Protein AF-A0A7D5GV59-F1 (afdb_monomer)

Secondary structure (DSSP, 8-state):
-HHHHHHHHHHHHHHHHH--S-HHHHHHHHHHHHHHHHHHHHHTS----SGGGGTS--------S--SPP----

Foldseek 3Di:
DVVVVVVVVVVVVVCVVPDPDDPVRVCVVVVVVVVVVVCCVCVVVHHPPDPVSVVDDPPPPPDDPPPDDPDPDD

Radius of gyration: 22.91 Å; Cα contacts (8 Å, |Δi|>4): 10; chains: 1; bounding box: 70×30×40 Å

Mean predicted aligned error: 14.76 Å

Structure (mmCIF, N/CA/C/O backbone):
data_AF-A0A7D5GV59-F1
#
_entry.id   AF-A0A7D5GV59-F1
#
loop_
_atom_site.group_PDB
_atom_site.id
_atom_site.type_symbol
_atom_site.label_atom_id
_atom_site.label_alt_id
_atom_site.label_comp_id
_atom_site.label_asym_id
_atom_site.label_entity_id
_atom_site.label_seq_id
_atom_site.pdbx_PDB_ins_code
_atom_site.Cartn_x
_atom_site.Cartn_y
_atom_site.Cartn_z
_atom_site.occupancy
_atom_site.B_iso_or_equiv
_atom_site.auth_seq_id
_atom_site.auth_comp_id
_atom_site.auth_asym_id
_atom_site.auth_atom_id
_atom_site.pdbx_PDB_model_num
ATOM 1 N N . MET A 1 1 ? 0.969 -22.222 0.831 1.00 65.94 1 MET A N 1
ATOM 2 C CA . MET A 1 1 ? 1.208 -20.895 1.446 1.00 65.94 1 MET A CA 1
ATOM 3 C C . MET A 1 1 ? 2.343 -20.133 0.763 1.00 65.94 1 MET A C 1
ATOM 5 O O . MET A 1 1 ? 2.068 -19.088 0.194 1.00 65.94 1 MET A O 1
ATOM 9 N N . LEU A 1 2 ? 3.576 -20.659 0.721 1.00 85.88 2 LEU A N 1
ATOM 10 C CA . LEU A 1 2 ? 4.730 -19.930 0.164 1.00 85.88 2 LEU A CA 1
ATOM 11 C C . LEU A 1 2 ? 4.594 -19.575 -1.331 1.00 85.88 2 LEU A C 1
ATOM 13 O O . LEU A 1 2 ? 4.962 -18.479 -1.733 1.00 85.88 2 LEU A O 1
ATOM 17 N N . GLY A 1 3 ? 3.990 -20.454 -2.140 1.00 92.94 3 GLY A N 1
ATOM 18 C CA . GLY A 1 3 ? 3.736 -20.176 -3.561 1.00 92.94 3 GLY A CA 1
ATOM 19 C C . GLY A 1 3 ? 2.764 -19.014 -3.808 1.00 92.94 3 GLY A C 1
ATOM 20 O O . GLY A 1 3 ? 2.955 -18.252 -4.748 1.00 92.94 3 GLY A O 1
ATOM 21 N N . GLY A 1 4 ? 1.765 -18.822 -2.939 1.00 91.56 4 GLY A N 1
ATOM 22 C CA . GLY A 1 4 ? 0.840 -17.683 -3.030 1.00 91.56 4 GLY A CA 1
ATOM 23 C C . GLY A 1 4 ? 1.529 -16.351 -2.728 1.00 91.56 4 GLY A C 1
ATOM 24 O O . GLY A 1 4 ? 1.305 -15.361 -3.410 1.00 91.56 4 GLY A O 1
ATOM 25 N N . ILE A 1 5 ? 2.437 -16.354 -1.750 1.00 92.94 5 ILE A N 1
ATOM 26 C CA . ILE A 1 5 ? 3.256 -15.185 -1.407 1.00 92.94 5 ILE A CA 1
ATOM 27 C C . ILE A 1 5 ? 4.243 -14.888 -2.545 1.00 92.94 5 ILE A C 1
ATOM 29 O O . ILE A 1 5 ? 4.324 -13.766 -3.026 1.00 92.94 5 ILE A O 1
ATOM 33 N N . GLY A 1 6 ? 4.957 -15.904 -3.037 1.00 94.38 6 GLY A N 1
ATOM 34 C CA . GLY A 1 6 ? 5.910 -15.728 -4.135 1.00 9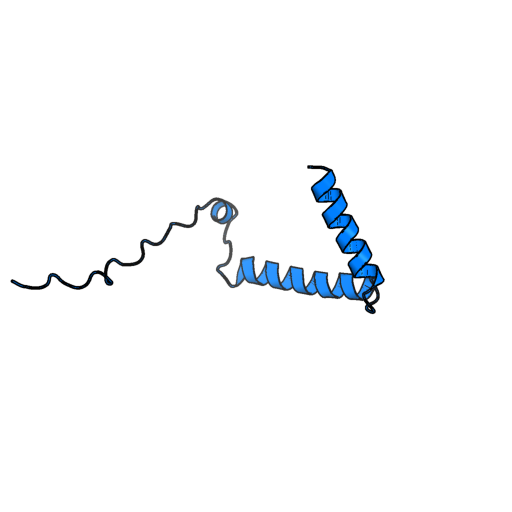4.38 6 GLY A CA 1
ATOM 35 C C . GLY A 1 6 ? 5.254 -15.213 -5.418 1.00 94.38 6 GLY A C 1
ATOM 36 O O . GLY A 1 6 ? 5.811 -14.348 -6.089 1.00 94.38 6 GLY A O 1
ATOM 37 N N . THR A 1 7 ? 4.051 -15.696 -5.736 1.00 95.19 7 THR A N 1
ATOM 38 C CA . THR A 1 7 ? 3.289 -15.217 -6.898 1.00 95.19 7 THR A CA 1
ATOM 39 C C . THR A 1 7 ? 2.789 -13.787 -6.710 1.00 95.19 7 THR A C 1
ATOM 41 O O . THR A 1 7 ? 2.941 -12.993 -7.635 1.00 95.19 7 THR A O 1
ATOM 44 N N . SER A 1 8 ? 2.274 -13.410 -5.533 1.00 92.81 8 SER A N 1
ATOM 45 C CA . SER A 1 8 ? 1.828 -12.029 -5.295 1.00 92.81 8 SER A CA 1
ATOM 46 C C . SER A 1 8 ? 2.983 -11.021 -5.354 1.00 92.81 8 SER A C 1
ATOM 48 O O . SER A 1 8 ? 2.848 -9.974 -5.988 1.00 92.81 8 SER A O 1
ATOM 50 N N . LEU A 1 9 ? 4.145 -11.359 -4.785 1.00 92.44 9 LEU A N 1
ATOM 51 C CA . LEU A 1 9 ? 5.363 -10.547 -4.884 1.00 92.44 9 LEU A CA 1
ATOM 52 C C . LEU A 1 9 ? 5.885 -10.463 -6.324 1.00 92.44 9 LEU A C 1
ATOM 54 O O . LEU A 1 9 ? 6.208 -9.374 -6.796 1.00 92.44 9 LEU A O 1
ATOM 58 N N . GLY A 1 10 ? 5.937 -11.592 -7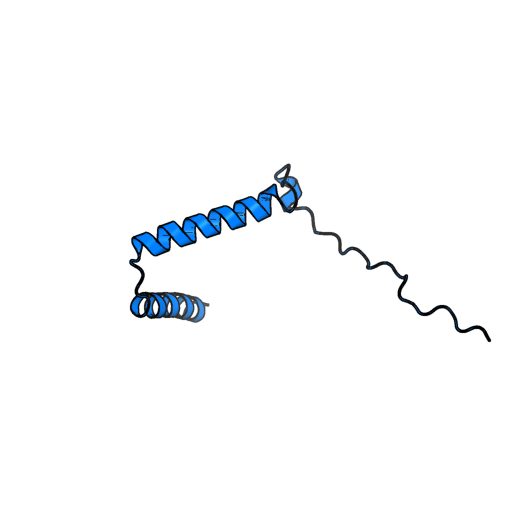.037 1.00 92.81 10 GLY A N 1
ATOM 59 C CA . GLY A 1 10 ? 6.404 -11.640 -8.423 1.00 92.81 10 GLY A CA 1
ATOM 60 C C . GLY A 1 10 ? 5.545 -10.800 -9.369 1.00 92.81 10 GLY A C 1
ATOM 61 O O . GLY A 1 10 ? 6.080 -10.071 -10.200 1.00 92.81 10 GLY A O 1
ATOM 62 N N . ILE A 1 11 ? 4.220 -10.831 -9.199 1.00 94.50 11 ILE A N 1
ATOM 63 C CA . ILE A 1 11 ? 3.295 -9.982 -9.962 1.00 94.50 11 ILE A CA 1
ATOM 64 C C . ILE A 1 11 ? 3.573 -8.499 -9.692 1.00 94.50 11 ILE A C 1
ATOM 66 O O . ILE A 1 11 ? 3.622 -7.714 -10.634 1.00 94.50 11 ILE A O 1
ATOM 70 N N . GLY A 1 12 ? 3.823 -8.115 -8.436 1.00 86.69 12 GLY A N 1
ATOM 71 C CA . GLY A 1 12 ? 4.182 -6.738 -8.087 1.00 86.69 12 GLY A CA 1
ATOM 72 C C . GLY A 1 12 ? 5.447 -6.245 -8.799 1.00 86.69 12 GLY A C 1
ATOM 73 O O . GLY A 1 12 ? 5.476 -5.114 -9.280 1.00 86.69 12 GLY A O 1
ATOM 74 N N . VAL A 1 13 ? 6.463 -7.103 -8.936 1.00 89.31 13 VAL A N 1
ATOM 75 C CA . VAL A 1 13 ? 7.698 -6.778 -9.673 1.00 89.31 13 VAL A CA 1
ATOM 76 C C . VAL A 1 13 ? 7.425 -6.595 -11.165 1.00 89.31 13 VAL A C 1
ATOM 78 O O . VAL A 1 13 ? 7.869 -5.606 -11.741 1.00 89.31 13 VAL A O 1
ATOM 81 N N . LEU A 1 14 ? 6.659 -7.502 -11.780 1.00 91.19 14 LEU A N 1
ATOM 82 C CA . LEU A 1 14 ? 6.299 -7.395 -13.199 1.00 91.19 14 LEU A CA 1
ATOM 83 C C . LEU A 1 14 ? 5.502 -6.119 -13.487 1.00 91.19 14 LEU A C 1
ATOM 85 O O . LEU A 1 14 ? 5.773 -5.441 -14.473 1.00 91.19 14 LEU A O 1
ATOM 89 N N . ILE A 1 15 ? 4.553 -5.769 -12.614 1.00 89.06 15 ILE A N 1
ATOM 90 C CA . ILE A 1 15 ? 3.788 -4.521 -12.721 1.00 89.06 15 ILE A CA 1
ATOM 91 C C . ILE A 1 15 ? 4.722 -3.312 -12.610 1.00 89.06 15 ILE A C 1
ATOM 93 O O . ILE A 1 15 ? 4.582 -2.366 -13.381 1.00 89.06 15 ILE A O 1
ATOM 97 N N . GLY A 1 16 ? 5.685 -3.343 -11.686 1.00 85.44 16 GLY A N 1
ATOM 98 C CA . GLY A 1 16 ? 6.682 -2.285 -11.539 1.00 85.44 16 GLY A CA 1
ATOM 99 C C . GLY A 1 16 ? 7.510 -2.064 -12.807 1.00 85.44 16 GLY A C 1
ATOM 100 O O . GLY A 1 16 ? 7.701 -0.919 -13.200 1.00 85.44 16 GLY A O 1
ATOM 101 N N . ASP A 1 17 ? 7.931 -3.140 -13.475 1.00 86.69 17 ASP A N 1
ATOM 102 C CA . ASP A 1 17 ? 8.755 -3.075 -14.692 1.00 86.69 17 ASP A CA 1
ATOM 103 C C . ASP A 1 17 ? 8.007 -2.465 -15.891 1.00 86.69 17 ASP A C 1
ATOM 105 O O . ASP A 1 17 ? 8.577 -1.723 -16.688 1.00 86.69 17 ASP A O 1
ATOM 109 N N . VAL A 1 18 ? 6.695 -2.706 -15.990 1.00 92.44 18 VAL A N 1
ATOM 110 C CA . VAL A 1 18 ? 5.856 -2.132 -17.059 1.00 92.44 18 VAL A CA 1
ATOM 111 C C . VAL A 1 18 ? 5.294 -0.745 -16.723 1.00 92.44 18 VAL A C 1
ATOM 113 O O . VAL A 1 18 ? 4.630 -0.128 -17.558 1.00 92.44 18 VAL A O 1
ATOM 116 N N . THR A 1 19 ? 5.538 -0.229 -15.515 1.00 86.38 19 THR A N 1
ATOM 117 C CA . THR A 1 19 ? 4.989 1.051 -15.052 1.00 86.38 19 THR A CA 1
ATOM 118 C C . THR A 1 19 ? 5.970 2.195 -15.310 1.00 86.38 19 THR A C 1
ATOM 120 O O . THR A 1 19 ? 7.074 2.220 -14.785 1.00 86.38 19 THR A O 1
ATOM 123 N N . SER A 1 20 ? 5.551 3.220 -16.063 1.00 89.56 20 SER A N 1
ATOM 124 C CA . SER A 1 20 ? 6.399 4.389 -16.377 1.00 89.56 20 SER A CA 1
ATOM 125 C C . SER A 1 20 ? 6.611 5.368 -15.211 1.00 89.56 20 SER A C 1
ATOM 127 O O . SER A 1 20 ? 7.292 6.381 -15.369 1.00 89.56 20 SER A O 1
ATOM 129 N N . ILE A 1 21 ? 6.005 5.112 -14.051 1.00 89.25 21 ILE A N 1
ATOM 130 C CA . ILE A 1 21 ? 6.101 5.977 -12.873 1.00 89.25 21 ILE A CA 1
ATOM 131 C C . ILE A 1 21 ? 7.325 5.557 -12.047 1.00 89.25 21 ILE A C 1
ATOM 133 O O . ILE A 1 21 ? 7.401 4.399 -11.636 1.00 89.25 21 ILE A O 1
ATOM 137 N N . PRO A 1 22 ? 8.255 6.480 -11.730 1.00 88.88 22 PRO A N 1
ATOM 138 C CA . PRO A 1 22 ? 9.392 6.175 -10.869 1.00 88.88 22 PRO A CA 1
ATOM 139 C C . PRO A 1 22 ? 8.946 5.649 -9.501 1.00 88.88 22 PRO A C 1
ATOM 141 O O . PRO A 1 22 ? 8.087 6.252 -8.851 1.00 88.88 22 PRO A O 1
ATOM 144 N N . SER A 1 23 ? 9.585 4.580 -9.017 1.00 85.19 23 SER A N 1
ATOM 145 C CA . SER A 1 23 ? 9.227 3.928 -7.748 1.00 85.19 23 SER A CA 1
ATOM 146 C C . SER A 1 23 ? 9.125 4.889 -6.556 1.00 85.19 23 SER A C 1
ATOM 148 O O . SER A 1 23 ? 8.149 4.780 -5.819 1.00 85.19 23 SER A O 1
ATOM 150 N N . PRO A 1 24 ? 10.031 5.873 -6.360 1.00 91.50 24 PRO A N 1
ATOM 151 C CA . PRO A 1 24 ? 9.903 6.819 -5.250 1.00 91.50 24 PRO A CA 1
ATOM 152 C C . PRO A 1 24 ? 8.597 7.624 -5.299 1.00 91.50 24 PRO A C 1
ATOM 154 O O . PRO A 1 24 ? 7.959 7.831 -4.271 1.00 91.50 24 PRO A O 1
ATOM 157 N N . VAL A 1 25 ? 8.168 8.032 -6.498 1.00 94.06 25 VAL A N 1
ATOM 158 C CA . VAL A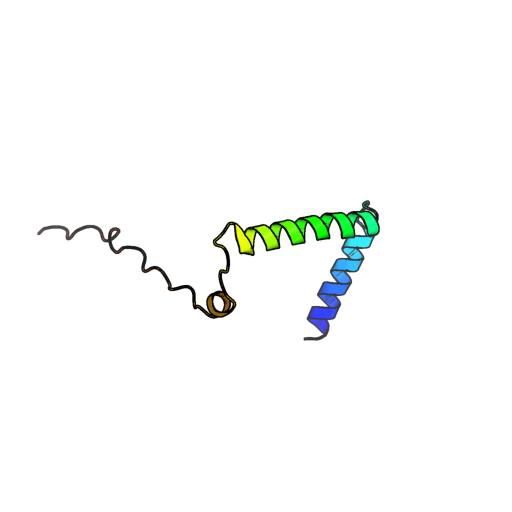 1 25 ? 6.934 8.804 -6.699 1.00 94.06 25 VAL A CA 1
ATOM 159 C C . VAL A 1 25 ? 5.713 7.924 -6.450 1.00 94.06 25 VAL A C 1
ATOM 161 O O . VAL A 1 25 ? 4.794 8.341 -5.749 1.00 94.06 25 VAL A O 1
ATOM 164 N N . ALA A 1 26 ? 5.720 6.694 -6.972 1.00 89.75 26 ALA A N 1
ATOM 165 C CA . ALA A 1 26 ? 4.639 5.737 -6.759 1.00 89.75 26 ALA A CA 1
ATOM 166 C C . ALA A 1 26 ? 4.470 5.383 -5.273 1.00 89.75 26 ALA A C 1
ATOM 168 O O . ALA A 1 26 ? 3.347 5.378 -4.775 1.00 89.75 26 ALA A O 1
ATOM 169 N N . ILE A 1 27 ? 5.573 5.145 -4.554 1.00 91.12 27 ILE A N 1
ATOM 170 C CA . ILE A 1 27 ? 5.560 4.821 -3.121 1.00 91.12 27 ILE A CA 1
ATOM 171 C C . ILE A 1 27 ? 4.973 5.979 -2.313 1.00 91.12 27 ILE A C 1
ATOM 173 O O . ILE A 1 27 ? 4.073 5.762 -1.505 1.00 91.12 27 ILE A O 1
ATOM 177 N N . VAL A 1 28 ? 5.442 7.209 -2.542 1.00 96.50 28 VAL A N 1
ATOM 178 C CA . VAL A 1 28 ? 4.933 8.387 -1.822 1.00 96.50 28 VAL A CA 1
ATOM 179 C C . VAL A 1 28 ? 3.457 8.628 -2.148 1.00 96.50 28 VAL A C 1
ATOM 181 O O . VAL A 1 28 ? 2.659 8.844 -1.239 1.00 96.50 28 VAL A O 1
ATOM 184 N N . GLY A 1 29 ? 3.076 8.542 -3.425 1.00 95.56 29 GLY A N 1
ATOM 185 C CA . GLY A 1 29 ? 1.702 8.764 -3.869 1.00 95.56 29 GLY A CA 1
ATOM 186 C C . GLY A 1 29 ? 0.724 7.726 -3.320 1.00 95.56 29 GLY A C 1
ATOM 187 O O . GLY A 1 29 ? -0.262 8.086 -2.681 1.00 95.56 29 GLY A O 1
ATOM 188 N N . LEU A 1 30 ? 1.007 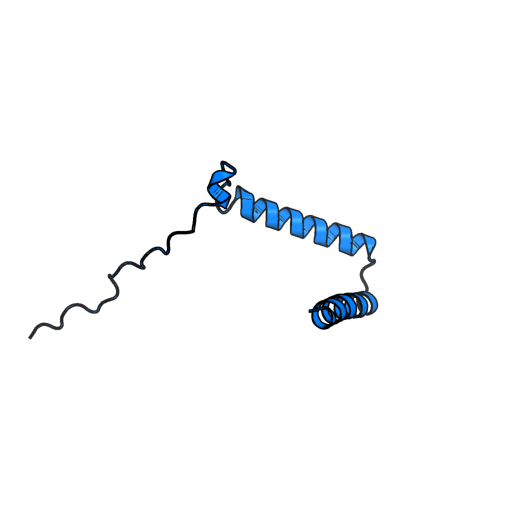6.435 -3.512 1.00 93.19 30 LEU A N 1
ATOM 189 C CA . LEU A 1 30 ? 0.154 5.357 -3.002 1.00 93.19 30 LEU A CA 1
ATOM 190 C C . LEU A 1 30 ? 0.148 5.307 -1.473 1.00 93.19 30 LEU A C 1
ATOM 192 O O . LEU A 1 30 ? -0.894 5.030 -0.886 1.00 93.19 30 LEU A O 1
ATOM 196 N N . GLY A 1 31 ? 1.267 5.632 -0.822 1.00 95.06 31 GLY A N 1
ATOM 197 C CA . GLY A 1 31 ? 1.330 5.785 0.629 1.00 95.06 31 GLY A CA 1
ATOM 198 C C . GLY A 1 31 ? 0.392 6.884 1.129 1.00 95.06 31 GLY A C 1
ATOM 199 O O . GLY A 1 31 ? -0.379 6.656 2.058 1.00 95.06 31 GLY A O 1
ATOM 200 N N . ALA A 1 32 ? 0.385 8.049 0.477 1.00 96.75 32 ALA A N 1
ATOM 201 C CA . ALA A 1 32 ? -0.535 9.134 0.813 1.00 96.75 32 ALA A CA 1
ATOM 202 C C . ALA A 1 32 ? -2.007 8.732 0.608 1.00 96.75 32 ALA A C 1
ATOM 204 O O . ALA A 1 32 ? -2.845 9.023 1.462 1.00 96.75 32 ALA A O 1
ATOM 205 N N . VAL A 1 33 ? -2.320 8.013 -0.477 1.00 96.56 33 VAL A N 1
ATOM 206 C CA . VAL A 1 33 ? -3.669 7.466 -0.712 1.00 96.56 33 VAL A CA 1
ATOM 207 C C . VAL A 1 33 ? -4.062 6.488 0.395 1.00 96.56 33 VAL A C 1
ATOM 209 O O . VAL A 1 33 ? -5.154 6.603 0.945 1.00 96.56 33 VAL A O 1
ATOM 212 N N . ALA A 1 34 ? -3.175 5.561 0.764 1.00 95.56 34 ALA A N 1
ATOM 213 C CA . ALA A 1 34 ? -3.425 4.596 1.829 1.00 95.56 34 ALA A CA 1
ATOM 214 C C . ALA A 1 34 ? -3.689 5.287 3.173 1.00 95.56 34 ALA A C 1
ATOM 216 O O . ALA A 1 34 ? -4.653 4.947 3.852 1.00 95.56 34 ALA A O 1
ATOM 217 N N . ILE A 1 35 ? -2.893 6.303 3.525 1.00 94.81 35 ILE A N 1
ATOM 218 C CA . ILE A 1 35 ? -3.117 7.119 4.727 1.00 94.81 35 ILE A CA 1
ATOM 219 C C . ILE A 1 35 ? -4.498 7.777 4.678 1.00 94.81 35 ILE A C 1
ATOM 221 O O . ILE A 1 35 ? -5.224 7.731 5.666 1.00 94.81 35 ILE A O 1
ATOM 225 N N . GLY A 1 36 ? -4.884 8.351 3.536 1.00 93.31 36 GLY A N 1
ATOM 226 C CA . GLY A 1 36 ? -6.199 8.964 3.357 1.00 93.31 36 GLY A CA 1
ATOM 227 C C . GLY A 1 36 ? -7.348 7.971 3.547 1.00 93.31 36 GLY A C 1
ATOM 228 O O . GLY A 1 36 ? -8.312 8.286 4.238 1.00 93.31 36 GLY A O 1
ATOM 229 N N . LEU A 1 37 ? -7.230 6.761 2.993 1.00 91.44 37 LEU A N 1
ATOM 230 C CA . LEU A 1 37 ? -8.228 5.701 3.162 1.00 91.44 37 LEU A CA 1
ATOM 231 C C . LEU A 1 37 ? -8.319 5.221 4.611 1.00 91.44 37 LEU A C 1
ATOM 233 O O . LEU A 1 37 ? -9.422 5.070 5.126 1.00 91.44 37 LEU A O 1
ATOM 237 N N . ILE A 1 38 ? -7.179 5.021 5.276 1.00 88.12 38 ILE A N 1
ATOM 238 C CA . ILE A 1 38 ? -7.133 4.639 6.691 1.00 88.12 38 ILE A CA 1
ATOM 239 C C . ILE A 1 38 ? -7.775 5.734 7.542 1.00 88.12 38 ILE A C 1
ATOM 241 O O . ILE A 1 38 ? -8.657 5.447 8.341 1.00 88.12 38 ILE A O 1
ATOM 245 N N . ALA A 1 39 ? -7.395 6.996 7.339 1.00 88.12 39 ALA A N 1
ATOM 246 C CA . ALA A 1 39 ? -7.982 8.118 8.060 1.00 88.12 39 ALA A CA 1
ATOM 247 C C . ALA A 1 39 ? -9.495 8.227 7.806 1.00 88.12 39 ALA A C 1
ATOM 249 O O . ALA A 1 39 ? -10.269 8.433 8.734 1.00 88.12 39 ALA A O 1
ATOM 250 N N . HIS A 1 40 ? -9.942 8.040 6.564 1.00 84.38 40 HIS A N 1
ATOM 251 C CA . HIS A 1 40 ? -11.364 8.042 6.240 1.00 84.38 40 HIS A CA 1
ATOM 252 C C . HIS A 1 40 ? -12.112 6.901 6.942 1.00 84.38 40 HIS A C 1
ATOM 254 O O . HIS A 1 40 ? -13.147 7.136 7.562 1.00 84.38 40 HIS A O 1
ATOM 260 N N . ALA A 1 41 ? -11.570 5.683 6.906 1.00 82.62 41 ALA A N 1
ATOM 261 C CA . ALA A 1 41 ? -12.165 4.529 7.570 1.00 82.62 41 ALA A CA 1
ATOM 262 C C . ALA A 1 41 ? -12.232 4.706 9.095 1.00 82.62 41 ALA A C 1
ATOM 264 O O . ALA A 1 41 ? -13.243 4.355 9.689 1.00 82.62 41 ALA A O 1
ATOM 265 N N . LEU A 1 42 ? -11.188 5.278 9.705 1.00 79.75 42 LEU A N 1
ATOM 266 C CA . LEU A 1 42 ? -11.089 5.444 11.156 1.00 79.75 42 LEU A CA 1
ATOM 267 C C . LEU A 1 42 ? -11.883 6.625 11.715 1.00 79.75 42 LEU A C 1
ATOM 269 O O . LEU A 1 42 ? -12.199 6.596 12.895 1.00 79.75 42 LEU A O 1
ATOM 273 N N . PHE A 1 43 ? -12.145 7.674 10.925 1.00 71.94 43 PHE A N 1
ATOM 274 C CA . PHE A 1 43 ? -12.708 8.929 11.445 1.00 71.94 43 PHE A CA 1
ATOM 275 C C . PHE A 1 43 ? -13.990 9.396 10.747 1.00 71.94 43 PHE A C 1
ATOM 277 O O . PHE A 1 43 ? -14.748 10.156 11.345 1.00 71.94 43 PHE A O 1
ATOM 284 N N . LEU A 1 44 ? -14.254 8.978 9.502 1.00 69.50 44 LEU A N 1
ATOM 285 C CA . LEU A 1 44 ? -15.414 9.448 8.726 1.00 69.50 44 LEU A CA 1
ATOM 286 C C . LEU A 1 44 ? -16.556 8.427 8.655 1.00 69.50 44 LEU A C 1
ATOM 288 O O . LEU A 1 44 ? -17.711 8.840 8.647 1.00 69.50 44 LEU A O 1
ATOM 292 N N . ASN A 1 45 ? -16.268 7.123 8.698 1.00 68.94 45 ASN A N 1
ATOM 293 C CA . ASN A 1 45 ? -17.298 6.084 8.878 1.00 68.94 45 ASN A CA 1
ATOM 294 C C . ASN A 1 45 ? -17.741 5.911 10.347 1.00 68.94 45 ASN A C 1
ATOM 296 O O . ASN A 1 45 ? -18.563 5.049 10.645 1.00 68.94 45 ASN A O 1
ATOM 300 N N . GLY A 1 46 ? -17.218 6.755 11.240 1.00 64.50 46 GLY A N 1
ATOM 301 C CA . GLY A 1 46 ? -17.402 6.704 12.687 1.00 64.50 46 GLY A CA 1
ATOM 302 C C . GLY A 1 46 ? -16.031 6.698 13.366 1.00 64.50 46 GLY A C 1
ATOM 303 O O . GLY A 1 46 ? -15.235 5.814 13.053 1.00 64.50 46 GLY A O 1
ATOM 304 N N . PRO A 1 47 ? -15.703 7.679 14.228 1.00 63.56 47 PRO A N 1
ATOM 305 C CA . PRO A 1 47 ? -14.480 7.623 15.012 1.00 63.56 47 PRO A CA 1
ATOM 306 C C . PRO A 1 47 ? -14.507 6.366 15.877 1.00 63.56 47 PRO A C 1
ATOM 308 O O . PRO A 1 47 ? -15.424 6.205 16.677 1.00 63.56 47 PRO A O 1
ATOM 311 N N . VAL A 1 48 ? -13.505 5.504 15.713 1.00 63.34 48 VAL A N 1
ATOM 312 C CA . VAL A 1 48 ? -13.177 4.483 16.715 1.00 63.34 48 VAL A CA 1
ATOM 313 C C . VAL A 1 48 ? -12.777 5.266 17.966 1.00 63.34 48 VAL A C 1
ATOM 315 O O . VAL A 1 48 ? -11.696 5.858 18.012 1.00 63.34 48 VAL A O 1
ATOM 318 N N . GLY A 1 49 ? -13.713 5.412 18.899 1.00 67.31 49 GLY A N 1
ATOM 319 C CA . GLY A 1 49 ? -13.590 6.263 20.073 1.00 67.31 49 GLY A CA 1
ATOM 320 C C . GLY A 1 49 ? -12.626 5.675 21.096 1.00 67.31 49 GLY A C 1
ATOM 321 O O . GLY A 1 49 ? -11.856 6.426 21.688 1.00 67.31 49 GLY A O 1
ATOM 322 N N . ASP A 1 50 ? -12.616 4.347 21.231 1.00 64.12 50 ASP A N 1
ATOM 323 C CA . ASP A 1 50 ? -11.752 3.590 22.141 1.00 64.12 50 ASP A CA 1
ATOM 324 C C . ASP A 1 50 ? -11.297 2.251 21.527 1.00 64.12 50 ASP A C 1
ATOM 326 O O . ASP A 1 50 ? -11.852 1.780 20.537 1.00 64.12 50 ASP A O 1
ATOM 330 N N . ILE A 1 51 ? -10.267 1.609 22.101 1.00 63.91 51 ILE A N 1
ATOM 331 C CA . ILE A 1 51 ? -9.777 0.296 21.618 1.00 63.91 51 ILE A CA 1
ATOM 332 C C . ILE A 1 51 ? -10.889 -0.763 21.647 1.00 63.91 51 ILE A C 1
ATOM 334 O O . ILE A 1 51 ? -10.903 -1.657 20.801 1.00 63.91 51 ILE A O 1
ATOM 338 N N . ASP A 1 52 ? -11.829 -0.641 22.581 1.00 65.88 52 ASP A N 1
ATOM 339 C CA . ASP A 1 52 ? -12.959 -1.554 22.731 1.00 65.88 52 ASP A CA 1
ATOM 340 C C . ASP A 1 52 ? -13.904 -1.544 21.505 1.00 65.88 52 ASP A C 1
ATOM 342 O O . ASP A 1 52 ? -14.448 -2.594 21.153 1.00 65.88 52 ASP A O 1
ATOM 346 N N . ASP A 1 53 ? -13.993 -0.433 20.758 1.00 68.06 53 ASP A N 1
AT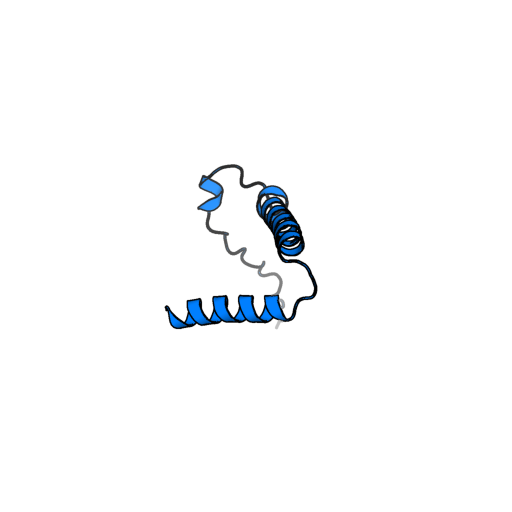OM 347 C CA . ASP A 1 53 ? -14.789 -0.338 19.517 1.00 68.06 53 ASP A CA 1
ATOM 348 C C . ASP A 1 53 ? -14.256 -1.258 18.398 1.00 68.06 53 ASP A C 1
ATOM 350 O O . ASP A 1 53 ? -14.997 -1.654 17.501 1.00 68.06 53 ASP A O 1
ATOM 354 N N . LEU A 1 54 ? -12.969 -1.632 18.429 1.00 67.38 54 LEU A N 1
ATOM 355 C CA . LEU A 1 54 ? -12.365 -2.561 17.455 1.00 67.38 54 LEU A CA 1
ATOM 356 C C . LEU A 1 54 ? -12.733 -4.027 17.729 1.00 67.38 54 LEU A C 1
ATOM 358 O O . LEU A 1 54 ? -12.499 -4.886 16.876 1.00 67.38 54 LEU A O 1
ATOM 362 N N . THR A 1 55 ? -13.244 -4.321 18.926 1.00 68.38 55 THR A N 1
ATOM 363 C CA . THR A 1 55 ? -13.682 -5.661 19.342 1.00 68.38 55 THR A CA 1
ATOM 364 C C . THR A 1 55 ? -15.196 -5.847 19.287 1.00 68.38 55 THR A C 1
ATOM 366 O O . THR A 1 55 ? -15.662 -6.981 19.399 1.00 68.38 55 THR A O 1
ATOM 369 N N . GLU A 1 56 ? -15.954 -4.767 19.088 1.00 65.12 56 GLU A N 1
ATOM 370 C CA . GLU A 1 56 ? -17.408 -4.796 18.934 1.00 65.12 56 GLU A CA 1
ATOM 371 C C . GLU A 1 56 ? -17.786 -5.447 17.590 1.00 65.12 56 GLU A C 1
ATOM 373 O O . GLU A 1 56 ? -17.396 -5.005 16.506 1.00 65.12 56 GLU A O 1
ATOM 378 N N . GLU A 1 57 ? -18.538 -6.546 17.650 1.00 60.81 57 GLU A N 1
ATOM 379 C CA . GLU A 1 57 ? -19.018 -7.253 16.465 1.00 60.81 57 GLU A CA 1
ATOM 380 C C . GLU A 1 57 ? -20.143 -6.429 15.818 1.00 60.81 57 GLU A C 1
ATOM 382 O O . GLU A 1 57 ? -21.136 -6.102 16.469 1.00 60.81 57 GLU A O 1
ATOM 387 N N . VAL A 1 58 ? -19.997 -6.064 14.537 1.00 62.38 58 VAL A N 1
ATOM 388 C CA . VAL A 1 58 ? -21.025 -5.300 13.810 1.00 62.38 58 VAL A CA 1
ATOM 389 C C . VAL A 1 58 ? -22.321 -6.106 13.812 1.00 62.38 58 VAL A C 1
ATOM 391 O O . VAL A 1 58 ? -22.445 -7.100 13.093 1.00 62.38 58 VAL A O 1
ATOM 394 N N . ALA A 1 59 ? -23.292 -5.676 14.620 1.00 63.47 59 ALA A N 1
ATOM 395 C 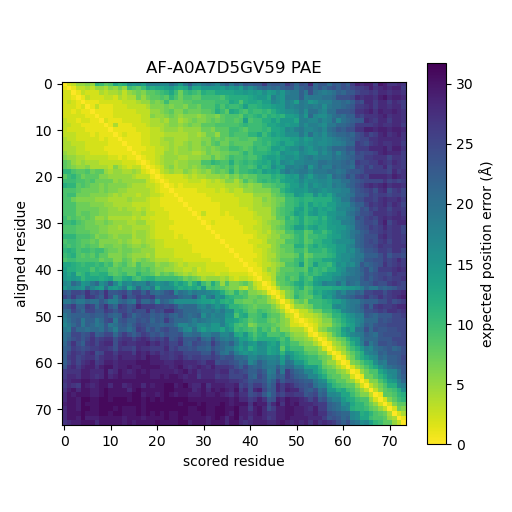CA . ALA A 1 59 ? -24.596 -6.309 14.678 1.00 63.47 59 ALA A CA 1
ATOM 396 C C . ALA A 1 59 ? -25.220 -6.292 13.278 1.00 63.47 59 ALA A C 1
ATOM 398 O O . ALA A 1 59 ? -25.385 -5.233 12.665 1.00 63.47 59 ALA A O 1
ATOM 399 N N . ILE A 1 60 ? -25.559 -7.476 12.761 1.00 58.44 60 ILE A N 1
ATOM 400 C CA . ILE A 1 60 ? -26.355 -7.604 11.544 1.00 58.44 60 ILE A CA 1
ATOM 401 C C . ILE A 1 60 ? -27.673 -6.887 11.829 1.00 58.44 60 ILE A C 1
ATOM 403 O O . ILE A 1 60 ? -28.504 -7.379 12.588 1.00 58.44 60 ILE A O 1
ATOM 407 N N . VAL A 1 61 ? -27.850 -5.700 11.251 1.00 57.59 61 VAL A N 1
ATOM 408 C CA . VAL A 1 61 ? -29.137 -5.012 11.276 1.00 57.59 61 VAL A CA 1
ATOM 409 C C . VAL A 1 61 ? -30.109 -5.922 10.535 1.00 57.59 61 VAL A C 1
ATOM 411 O O . VAL A 1 61 ? -30.001 -6.083 9.317 1.00 57.59 61 VAL A O 1
ATOM 414 N N . GLU A 1 62 ? -31.028 -6.556 11.266 1.00 62.25 62 GLU A N 1
ATOM 415 C CA . GLU A 1 62 ? -32.171 -7.232 10.664 1.00 62.25 62 GLU A CA 1
ATOM 41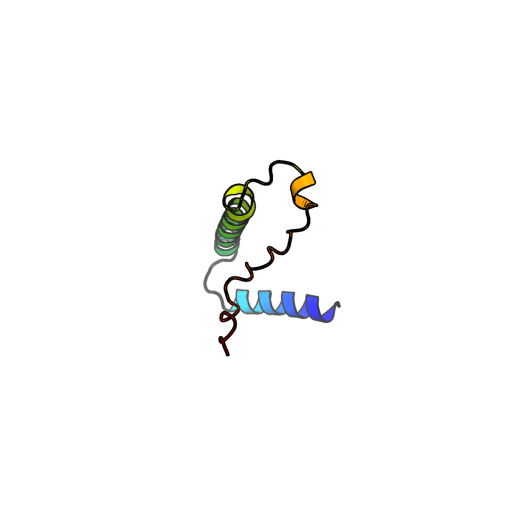6 C C . GLU A 1 62 ? -32.898 -6.201 9.805 1.00 62.25 62 GLU A C 1
ATOM 418 O O . GLU A 1 62 ? -33.485 -5.236 10.300 1.00 62.25 62 GLU A O 1
ATOM 423 N N . VAL A 1 63 ? -32.782 -6.375 8.487 1.00 67.44 63 VAL A N 1
ATOM 424 C CA . VAL A 1 63 ? -33.493 -5.568 7.502 1.00 67.44 63 VAL A CA 1
ATOM 425 C C . VAL A 1 63 ? -34.970 -5.588 7.904 1.00 67.44 63 VAL A C 1
ATOM 427 O O . VAL A 1 63 ? -35.524 -6.679 8.067 1.00 67.44 63 VAL A O 1
ATOM 430 N N . PRO A 1 64 ? -35.612 -4.424 8.110 1.00 62.91 64 PRO A N 1
ATOM 431 C CA . PRO A 1 64 ? -36.962 -4.380 8.643 1.00 62.91 64 PRO A CA 1
ATOM 432 C C . PRO A 1 64 ? -37.897 -5.223 7.770 1.00 62.91 64 PRO A C 1
ATOM 434 O O . PRO A 1 64 ? -37.908 -5.090 6.544 1.00 62.91 64 PRO A O 1
ATOM 437 N N . MET A 1 65 ? -38.691 -6.080 8.420 1.00 59.66 65 MET A N 1
ATOM 438 C CA . MET A 1 65 ? -39.726 -6.949 7.839 1.00 59.66 65 MET A CA 1
ATOM 439 C C . MET A 1 65 ? -40.913 -6.124 7.298 1.00 59.66 65 MET A C 1
ATOM 441 O O . MET A 1 65 ? -42.069 -6.366 7.614 1.00 59.66 65 MET A O 1
ATOM 445 N N . VAL A 1 66 ? -40.638 -5.083 6.516 1.00 54.94 66 VAL A N 1
ATOM 446 C CA . VAL A 1 66 ? -41.639 -4.238 5.846 1.00 54.94 66 VAL A CA 1
ATOM 447 C C . VAL A 1 66 ? -41.784 -4.604 4.366 1.00 54.94 66 VAL A C 1
ATOM 449 O O . VAL A 1 66 ? -42.593 -4.010 3.665 1.00 54.94 66 VAL A O 1
ATOM 452 N N . LEU A 1 67 ? -41.003 -5.583 3.887 1.00 58.91 67 LEU A N 1
ATOM 453 C CA . LEU A 1 67 ? -41.051 -6.110 2.518 1.00 58.91 67 LEU A CA 1
ATOM 454 C C . LEU A 1 67 ? -41.802 -7.444 2.401 1.00 58.91 67 LEU A C 1
ATOM 456 O O . LEU A 1 67 ? -41.684 -8.113 1.378 1.00 58.91 67 LEU A O 1
ATOM 460 N N . SER A 1 68 ? -42.571 -7.847 3.413 1.00 64.56 68 SER A N 1
ATOM 461 C CA . SER A 1 68 ? -43.548 -8.925 3.238 1.00 64.56 68 SER A CA 1
ATOM 462 C C . SER A 1 68 ? -44.790 -8.322 2.581 1.00 64.56 68 SER A C 1
ATOM 464 O O . SER A 1 68 ? -45.404 -7.442 3.192 1.00 64.56 68 SER A O 1
ATOM 466 N N . PRO A 1 69 ? -45.170 -8.736 1.353 1.00 62.75 69 PRO A N 1
ATOM 467 C CA . PRO A 1 69 ? -46.462 -8.375 0.791 1.00 62.75 69 PRO A CA 1
ATOM 468 C C . PRO A 1 69 ? -47.529 -8.739 1.814 1.00 62.75 69 PRO A C 1
ATOM 470 O O . PRO A 1 69 ? -47.568 -9.875 2.289 1.00 62.75 69 PRO A O 1
ATOM 473 N N . MET A 1 70 ? -48.318 -7.742 2.212 1.00 59.03 70 MET A N 1
ATOM 474 C CA . MET A 1 70 ? -49.407 -7.940 3.150 1.00 59.03 70 MET A CA 1
ATOM 475 C C . MET A 1 70 ? -50.252 -9.132 2.720 1.00 59.03 70 MET A C 1
ATOM 477 O O . MET A 1 70 ? -50.541 -9.299 1.532 1.00 59.03 70 MET A O 1
ATOM 481 N N . GLU A 1 71 ? -50.614 -9.925 3.727 1.00 59.78 71 GLU A N 1
ATOM 482 C CA . GLU A 1 71 ? -51.700 -10.893 3.723 1.00 59.78 71 GLU A CA 1
ATOM 483 C C . GLU A 1 71 ? -52.735 -10.532 2.654 1.00 59.78 71 GLU A C 1
ATOM 485 O O . GLU A 1 71 ? -53.426 -9.513 2.732 1.00 59.78 71 GLU A O 1
ATOM 490 N N . SER A 1 72 ? -52.747 -11.335 1.589 1.00 57.41 72 SER A N 1
ATOM 491 C CA . SER A 1 72 ? -53.797 -11.285 0.586 1.00 57.41 72 SER A CA 1
ATOM 492 C C . SER A 1 72 ? -55.049 -11.763 1.301 1.00 57.41 72 SER A C 1
ATOM 494 O O . SER A 1 72 ? -55.174 -12.945 1.603 1.00 57.41 72 SER A O 1
ATOM 496 N N . ALA A 1 73 ? -5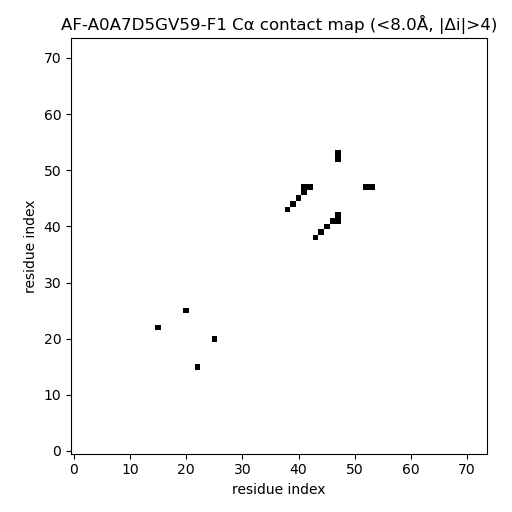5.901 -10.812 1.662 1.00 55.59 73 ALA A N 1
ATOM 497 C CA . ALA A 1 73 ? -57.227 -11.072 2.180 1.00 55.59 73 ALA A CA 1
ATOM 498 C C . ALA A 1 73 ? -58.027 -11.901 1.160 1.00 55.59 73 ALA A C 1
ATOM 500 O O . ALA A 1 73 ? -58.303 -11.404 0.068 1.00 55.59 73 ALA A O 1
ATOM 501 N N . ASP A 1 74 ? -58.276 -13.166 1.503 1.00 45.12 74 ASP A N 1
ATOM 502 C CA . ASP A 1 74 ? -59.549 -13.926 1.483 1.00 45.12 74 ASP A CA 1
ATOM 503 C C . ASP A 1 74 ? -59.287 -15.445 1.456 1.00 45.12 74 ASP A C 1
ATOM 505 O O . ASP A 1 74 ? -58.521 -15.922 0.584 1.00 45.12 74 ASP A O 1
#

Solvent-accessible surface area (backbone atoms only — not comparable to full-atom values): 4767 Å² total; per-residue (Å²): 113,69,67,60,53,53,50,56,53,50,51,53,53,56,52,53,74,76,41,93,65,58,64,74,58,50,53,55,51,52,49,52,50,50,52,52,51,51,50,40,58,45,53,70,80,49,60,67,83,48,79,67,59,79,71,57,75,83,73,79,74,75,74,74,88,77,80,63,80,72,81,78,88,126

InterPro domains:
  IPR058328 Protein of unknown function DUF8015 [PF26047] (2-47)

Sequence (74 aa):
MLGGIGTSLGIGVLIGDV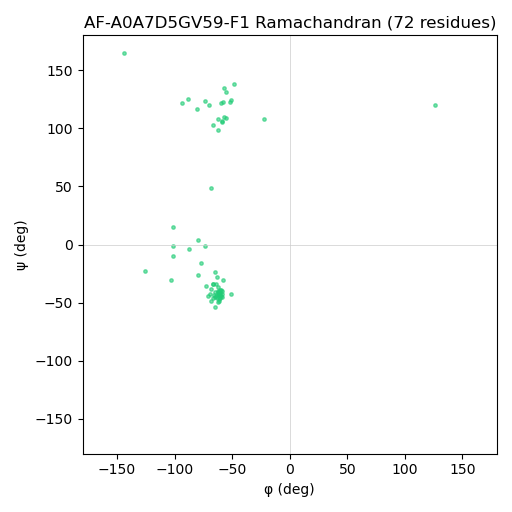TSIPSPVAIVGLGAVAIGLIAHALFLNGPVGDIDDLTEEVAIVEVPMVLSPMESAD

Organism: NCBI:txid1699371

pLDDT: mean 78.31, std 14.68, range [45.12, 96.75]